Protein AF-A0A962HBP0-F1 (afdb_monomer)

Mean predicted aligned error: 12.92 Å

pLDDT: mean 79.35, std 19.18, range [37.0, 95.56]

Radius of gyration: 25.39 Å; Cα contacts (8 Å, |Δi|>4): 54; chains: 1; bounding box: 68×37×64 Å

Secondary structure (DSSP, 8-state):
-PPPPTTSHHHHHHHHHHHTHHHHTHHHH-TTS-SS-HHHHHHHHHHHHHTTT-TTTTSHHHHHHHHHHHHHHHHHHHTT--HHHHHHHHHHHGGGS-GGGGGGGSTTT-----HHHHHHHHTTS--S---TTSTTSSS--

Foldseek 3Di:
DDDDDCPDPVVVVVVVCVVCVCVLCVCVVPVVDDNDCVVVVVLCVVVVVCLVVDPQNPDPVSVVVVVVLSVQQVLLVVVVHDSVQLVVQCVVCVVVDDPVCVVCSRSVNDDRDPVVVVVCVVVVPDPDDDPPPPPPPPPDD

Structure (mmCIF, N/CA/C/O backbone):
data_AF-A0A962HBP0-F1
#
_entry.id   AF-A0A962HBP0-F1
#
loop_
_atom_site.group_PDB
_atom_site.id
_atom_site.type_symbol
_atom_site.label_atom_id
_atom_site.label_alt_id
_atom_site.label_comp_id
_atom_site.label_asym_id
_atom_site.label_entity_id
_atom_site.label_seq_id
_atom_site.pdbx_PDB_ins_code
_atom_site.Cartn_x
_atom_site.Cartn_y
_atom_site.Cartn_z
_atom_site.occupancy
_atom_site.B_iso_or_equiv
_atom_site.auth_seq_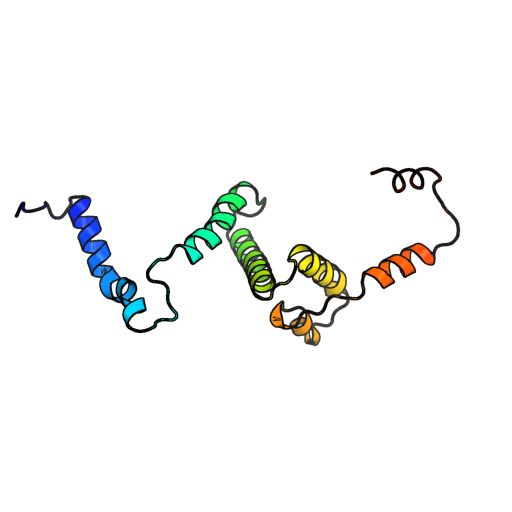id
_atom_site.auth_comp_id
_atom_site.auth_asym_id
_atom_site.auth_atom_id
_atom_site.pdbx_PDB_model_num
ATOM 1 N N . MET A 1 1 ? -24.143 -10.383 37.322 1.00 48.81 1 MET A N 1
ATOM 2 C CA . MET A 1 1 ? -23.519 -9.584 36.242 1.00 48.81 1 MET A CA 1
ATOM 3 C C . MET A 1 1 ? -23.491 -8.135 36.692 1.00 48.81 1 MET A C 1
ATOM 5 O O . MET A 1 1 ? -24.492 -7.681 37.225 1.00 48.81 1 MET A O 1
ATOM 9 N N . ARG A 1 2 ? -22.355 -7.442 36.574 1.00 65.06 2 ARG A N 1
ATOM 10 C CA . ARG A 1 2 ? -22.228 -6.037 36.991 1.00 65.06 2 ARG A CA 1
ATOM 11 C C . ARG A 1 2 ? -22.798 -5.156 35.878 1.00 65.06 2 ARG A C 1
ATOM 13 O O . ARG A 1 2 ? -22.345 -5.267 34.744 1.00 65.06 2 ARG A O 1
ATOM 20 N N . GLU A 1 3 ? -23.795 -4.338 36.188 1.00 77.62 3 GLU A N 1
ATOM 21 C CA . GLU A 1 3 ? -24.404 -3.414 35.229 1.00 77.62 3 GLU A CA 1
ATOM 22 C C . GLU A 1 3 ? -23.413 -2.277 34.932 1.00 77.62 3 GLU A C 1
ATOM 24 O O . GLU A 1 3 ? -22.882 -1.643 35.848 1.00 77.62 3 GLU A O 1
ATOM 29 N N . LEU A 1 4 ? -23.070 -2.083 33.656 1.00 76.62 4 LEU A N 1
ATOM 30 C CA . LEU A 1 4 ? -22.114 -1.060 33.236 1.00 76.62 4 LEU A CA 1
ATOM 31 C C . LEU A 1 4 ? -22.852 0.244 32.946 1.00 76.62 4 LEU A C 1
ATOM 33 O O . LEU A 1 4 ? -23.889 0.252 32.288 1.00 76.62 4 LEU A O 1
ATOM 37 N N . LEU A 1 5 ? -22.275 1.366 33.377 1.00 79.88 5 LEU A N 1
ATOM 38 C CA . LEU A 1 5 ? -22.785 2.680 33.000 1.00 79.88 5 LEU A CA 1
ATOM 39 C C . LEU A 1 5 ? -22.705 2.840 31.467 1.00 79.88 5 LEU A C 1
ATOM 41 O O . LEU A 1 5 ? -21.630 2.588 30.905 1.00 79.88 5 LEU A O 1
ATOM 45 N N . PRO A 1 6 ? -23.767 3.325 30.791 1.00 72.94 6 PRO A N 1
ATOM 46 C CA . PRO A 1 6 ? -23.823 3.426 29.326 1.00 72.94 6 PRO A CA 1
ATOM 47 C C . PRO A 1 6 ? -22.691 4.250 28.695 1.00 72.94 6 PRO A C 1
ATOM 49 O O . PRO A 1 6 ? -22.336 4.038 27.542 1.00 72.94 6 PRO A O 1
ATOM 52 N N . LYS A 1 7 ? -22.112 5.192 29.451 1.00 81.56 7 LYS A N 1
ATOM 53 C CA . LYS A 1 7 ? -21.006 6.062 29.014 1.00 81.56 7 LYS A CA 1
ATOM 54 C C . LYS A 1 7 ? -19.625 5.608 29.502 1.00 81.56 7 LYS A C 1
ATOM 56 O O . LYS A 1 7 ? -18.661 6.356 29.381 1.00 81.56 7 LYS A O 1
ATOM 61 N N . SER A 1 8 ? -19.513 4.422 30.099 1.00 91.94 8 SER A N 1
ATOM 62 C CA . SER A 1 8 ? -18.206 3.892 30.498 1.00 91.94 8 SER A CA 1
ATOM 63 C C . SER A 1 8 ? -17.362 3.528 29.263 1.00 91.94 8 SER A C 1
ATOM 65 O O . SER A 1 8 ? -17.926 3.087 28.257 1.00 91.94 8 SER A O 1
ATOM 67 N N . PRO A 1 9 ? -16.019 3.648 29.317 1.00 91.75 9 PRO A N 1
ATOM 68 C CA . PRO A 1 9 ? -15.141 3.230 28.218 1.00 91.75 9 PRO A CA 1
ATOM 69 C C . PRO A 1 9 ? -15.377 1.777 27.780 1.00 91.75 9 PRO A C 1
ATOM 71 O O . PRO A 1 9 ? -15.388 1.478 26.589 1.00 91.75 9 PRO A O 1
ATOM 74 N N . THR A 1 10 ? -15.644 0.884 28.738 1.00 91.38 10 THR A N 1
ATOM 75 C CA . THR A 1 10 ? -15.965 -0.525 28.479 1.00 91.38 10 THR A CA 1
ATOM 76 C C . THR A 1 10 ? -17.278 -0.686 27.714 1.00 91.38 10 THR A C 1
ATOM 78 O O . THR A 1 10 ? -17.318 -1.424 26.734 1.00 91.38 10 THR A O 1
ATOM 81 N N . ALA A 1 11 ? -18.341 0.024 28.115 1.00 90.62 11 ALA A N 1
ATOM 82 C CA . ALA A 1 11 ? -19.611 -0.002 27.390 1.00 90.62 11 ALA A CA 1
ATOM 83 C C . ALA A 1 11 ? -19.451 0.536 25.958 1.00 90.62 11 ALA A C 1
ATOM 85 O O . ALA A 1 11 ? -19.999 -0.041 25.021 1.00 90.62 11 ALA A O 1
ATOM 86 N N . GLY A 1 12 ? -18.637 1.582 25.775 1.00 91.62 12 GLY A N 1
ATOM 87 C CA . GLY A 1 12 ? -18.295 2.113 24.454 1.00 91.62 12 GLY A CA 1
ATOM 88 C C . GLY A 1 12 ? -17.564 1.100 23.566 1.00 91.62 12 GLY A C 1
ATOM 89 O O . GLY A 1 12 ? -17.933 0.926 22.407 1.00 91.62 12 GLY A O 1
ATOM 90 N N . ALA A 1 13 ? -16.573 0.386 24.108 1.00 91.75 13 ALA A N 1
ATOM 91 C CA . ALA A 1 13 ? -15.840 -0.646 23.374 1.00 91.75 13 ALA A CA 1
ATOM 92 C C . ALA A 1 13 ? -16.741 -1.820 22.951 1.00 91.75 13 ALA A C 1
ATOM 94 O O . ALA A 1 13 ? -16.647 -2.287 21.814 1.00 91.75 13 ALA A O 1
ATOM 95 N N . ILE A 1 14 ? -17.648 -2.257 23.835 1.00 92.12 14 ILE A N 1
ATOM 96 C CA . ILE A 1 14 ? -18.647 -3.296 23.536 1.00 92.12 14 ILE A CA 1
ATOM 97 C C . ILE A 1 14 ? -19.597 -2.819 22.432 1.00 92.12 14 ILE A C 1
ATOM 99 O O . ILE A 1 14 ? -19.816 -3.522 21.451 1.00 92.12 14 ILE A O 1
ATOM 103 N N . ALA A 1 15 ? -20.131 -1.601 22.542 1.00 92.06 15 ALA A N 1
ATOM 104 C CA . ALA A 1 15 ? -21.016 -1.049 21.519 1.00 92.06 15 ALA A CA 1
ATOM 105 C C . ALA A 1 15 ? -20.314 -0.932 20.152 1.00 92.06 15 ALA A C 1
ATOM 107 O O . ALA A 1 15 ? -20.908 -1.243 19.121 1.00 92.06 15 ALA A O 1
ATOM 108 N N . TYR A 1 16 ? -19.039 -0.530 20.137 1.00 92.00 16 TYR A N 1
ATOM 109 C CA . TYR A 1 16 ? -18.231 -0.446 18.920 1.00 92.00 16 TYR A CA 1
ATOM 110 C C . TYR A 1 16 ? -17.997 -1.815 18.262 1.00 92.00 16 TYR A C 1
ATOM 112 O O . TYR A 1 16 ? -18.149 -1.951 17.046 1.00 92.00 16 TYR A O 1
ATOM 120 N N . THR A 1 17 ? -17.668 -2.838 19.058 1.00 92.19 17 THR A N 1
ATOM 121 C CA . THR A 1 17 ? -17.498 -4.214 18.557 1.00 92.19 17 THR A CA 1
ATOM 122 C C . THR A 1 17 ? -18.805 -4.773 18.011 1.00 92.19 17 THR A C 1
ATOM 124 O O . THR A 1 17 ? -18.809 -5.299 16.903 1.00 92.19 17 THR A O 1
ATOM 127 N N . LEU A 1 18 ? -19.922 -4.586 18.721 1.00 94.06 18 LEU A N 1
ATOM 128 C CA . LEU A 1 18 ? -21.245 -5.014 18.254 1.00 94.06 18 LEU A CA 1
ATOM 129 C C . LEU A 1 18 ? -21.656 -4.318 16.951 1.00 94.06 18 LEU A C 1
ATOM 131 O O . LEU A 1 18 ? -22.185 -4.962 16.053 1.00 94.06 18 LEU A O 1
ATOM 135 N N . LYS A 1 19 ? -21.358 -3.021 16.802 1.00 95.56 19 LYS A N 1
ATOM 136 C CA . LYS A 1 19 ? -21.605 -2.288 15.551 1.00 95.56 19 LYS A CA 1
ATOM 137 C C . LYS A 1 19 ? -20.793 -2.838 14.370 1.00 95.56 19 LYS A C 1
ATOM 139 O O . LYS A 1 19 ? -21.207 -2.688 13.226 1.00 95.56 19 LYS A O 1
ATOM 144 N N . SER A 1 20 ? -19.645 -3.455 14.642 1.00 91.75 20 SER A N 1
ATOM 145 C CA . SER A 1 20 ? -18.713 -3.967 13.629 1.00 91.75 20 SER A CA 1
ATOM 146 C C . SER A 1 20 ? -18.802 -5.489 13.452 1.00 91.75 20 SER A C 1
ATOM 148 O O . SER A 1 20 ? -17.951 -6.078 12.787 1.00 91.75 20 SER A O 1
ATOM 150 N N . TRP A 1 21 ? -19.812 -6.134 14.047 1.00 94.25 21 TRP A N 1
ATOM 151 C CA . TRP A 1 21 ? -19.930 -7.591 14.140 1.00 94.25 21 TRP A CA 1
ATOM 152 C C . TRP A 1 21 ? -19.911 -8.296 12.779 1.00 94.25 21 TRP A C 1
ATOM 154 O O . TRP A 1 21 ? -19.211 -9.294 12.615 1.00 94.25 21 TRP A O 1
ATOM 164 N N . ASP A 1 22 ? -20.607 -7.743 11.784 1.00 92.81 22 ASP A N 1
ATOM 165 C CA . ASP A 1 22 ? -20.652 -8.309 10.429 1.00 92.81 22 ASP A CA 1
ATOM 166 C C . ASP A 1 22 ? -19.279 -8.276 9.742 1.00 92.81 22 ASP A C 1
ATOM 168 O O . ASP A 1 22 ? -18.898 -9.211 9.041 1.00 92.81 22 ASP A O 1
ATOM 172 N N . ALA A 1 23 ? -18.501 -7.210 9.961 1.00 89.62 23 ALA A N 1
ATOM 173 C CA . ALA A 1 23 ? -17.149 -7.101 9.420 1.00 89.62 23 ALA A CA 1
ATOM 174 C C . ALA A 1 23 ? -16.189 -8.074 10.121 1.00 89.62 23 ALA A C 1
ATOM 176 O O . ALA A 1 23 ? -15.401 -8.740 9.454 1.00 89.62 23 ALA A O 1
ATOM 177 N N . LEU A 1 24 ? -16.295 -8.197 11.450 1.00 90.31 24 LEU A N 1
ATOM 178 C CA . LEU A 1 24 ? -15.469 -9.104 12.253 1.00 90.31 24 LEU A CA 1
ATOM 179 C C . LEU A 1 24 ? -15.709 -10.581 11.922 1.00 90.31 24 LEU A C 1
ATOM 181 O O . LEU A 1 24 ? -14.787 -11.375 12.052 1.00 90.31 24 LEU A O 1
ATOM 185 N N . ASN A 1 25 ? -16.912 -10.953 11.479 1.00 93.50 25 ASN A N 1
ATOM 186 C CA . ASN A 1 25 ? -17.245 -12.335 11.126 1.00 93.50 25 ASN A CA 1
ATOM 187 C C . ASN A 1 25 ? -17.074 -12.665 9.641 1.00 93.50 25 ASN A C 1
ATOM 189 O O . 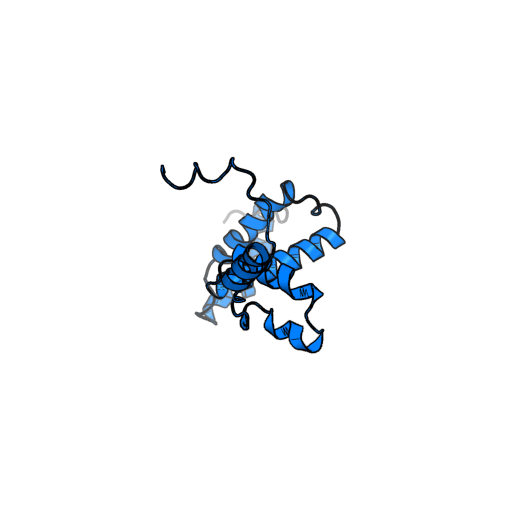ASN A 1 25 ? -17.226 -13.822 9.265 1.00 93.50 25 ASN A O 1
ATOM 193 N N . ARG A 1 26 ? -16.713 -11.698 8.790 1.00 92.62 26 ARG A N 1
ATOM 194 C CA . ARG A 1 26 ? -16.634 -11.906 7.335 1.00 92.62 26 ARG A CA 1
ATOM 195 C C . ARG A 1 26 ? -15.677 -13.032 6.919 1.00 92.62 26 ARG A C 1
ATOM 197 O O . ARG A 1 26 ? -15.892 -13.662 5.887 1.00 92.62 26 ARG A O 1
ATOM 204 N N . TYR A 1 27 ? -14.635 -13.294 7.707 1.00 92.12 27 TYR A N 1
ATOM 205 C CA . TYR A 1 27 ? -13.694 -14.389 7.449 1.00 92.12 27 TYR A CA 1
ATOM 206 C C . TYR A 1 27 ? -14.350 -15.780 7.539 1.00 92.12 27 TYR A C 1
ATOM 208 O O . TYR A 1 27 ? -13.853 -16.726 6.935 1.00 92.12 27 TYR A O 1
ATOM 216 N N . LEU A 1 28 ? -15.479 -15.911 8.251 1.00 94.69 28 LEU A N 1
ATOM 217 C CA . LEU A 1 28 ? -16.243 -17.159 8.330 1.00 94.69 28 LEU A CA 1
ATOM 218 C C . LEU A 1 28 ? -16.907 -17.509 6.992 1.00 94.69 28 LEU A C 1
ATOM 220 O O . LEU A 1 28 ? -17.057 -18.687 6.679 1.00 94.69 28 LEU A O 1
ATOM 224 N N . ASP A 1 29 ? -17.260 -16.498 6.193 1.00 95.50 29 ASP A N 1
ATOM 225 C CA . ASP A 1 29 ? -17.900 -16.680 4.886 1.00 95.50 29 ASP A CA 1
ATOM 226 C C . ASP A 1 29 ? -16.880 -16.885 3.754 1.00 95.50 29 ASP A C 1
ATOM 228 O O . ASP A 1 29 ? -17.212 -17.425 2.698 1.00 95.50 29 ASP A O 1
ATOM 232 N N . ASN A 1 30 ? -15.636 -16.428 3.939 1.00 92.44 30 ASN A N 1
ATOM 233 C CA . ASN A 1 30 ? -14.590 -16.481 2.921 1.00 92.44 30 ASN A CA 1
ATOM 234 C C . ASN A 1 30 ? -13.221 -16.816 3.531 1.00 92.44 30 ASN A C 1
ATOM 236 O O . ASN A 1 30 ? -12.545 -15.945 4.078 1.00 92.44 30 ASN A O 1
ATOM 240 N N . GLY A 1 31 ? -12.770 -18.056 3.322 1.00 91.12 31 GLY A N 1
ATOM 241 C CA . GLY A 1 31 ? -11.480 -18.550 3.816 1.00 91.12 31 GLY A CA 1
ATOM 242 C C . GLY A 1 31 ? -10.235 -17.893 3.202 1.00 91.12 31 GLY A C 1
ATOM 243 O O . GLY A 1 31 ? -9.133 -18.148 3.677 1.00 91.12 31 GLY A O 1
ATOM 244 N N . ALA A 1 32 ? -10.377 -17.048 2.174 1.00 91.00 32 ALA A N 1
ATOM 245 C CA . ALA A 1 32 ? -9.275 -16.225 1.670 1.00 91.00 32 ALA A CA 1
ATOM 246 C C . ALA A 1 32 ? -8.981 -15.003 2.565 1.00 91.00 32 ALA A C 1
ATOM 248 O O . ALA A 1 32 ? -7.939 -14.368 2.413 1.00 91.00 32 ALA A O 1
ATOM 249 N N . ILE A 1 33 ? -9.895 -14.650 3.476 1.00 90.00 33 ILE A N 1
ATOM 250 C CA . ILE A 1 33 ? -9.750 -13.519 4.395 1.00 90.00 33 ILE A CA 1
ATOM 251 C C . ILE A 1 33 ? -9.159 -14.030 5.711 1.00 90.00 33 ILE A C 1
ATOM 253 O O . ILE A 1 33 ? -9.665 -14.980 6.305 1.00 90.00 33 ILE A O 1
ATOM 257 N N . ALA A 1 34 ? -8.091 -13.389 6.184 1.00 89.44 34 ALA A N 1
ATOM 258 C CA . ALA A 1 34 ? -7.509 -13.704 7.483 1.00 89.44 34 ALA A CA 1
ATOM 259 C C . ALA A 1 34 ? -8.450 -13.291 8.631 1.00 89.44 34 ALA A C 1
ATOM 261 O O . ALA A 1 34 ? -9.156 -12.288 8.542 1.00 89.44 34 ALA A O 1
ATOM 262 N N . ILE A 1 35 ? -8.424 -14.045 9.735 1.00 92.00 35 ILE A N 1
ATOM 263 C CA . ILE A 1 35 ? -9.189 -13.733 10.958 1.00 92.00 35 ILE A CA 1
ATOM 264 C C . ILE A 1 35 ? -8.738 -12.424 11.623 1.00 92.00 35 ILE A C 1
ATOM 266 O O . ILE A 1 35 ? -9.492 -11.794 12.362 1.00 92.00 35 ILE A O 1
ATOM 270 N N . ASP A 1 36 ? -7.496 -12.019 11.369 1.00 89.12 36 ASP A N 1
ATOM 271 C CA . ASP A 1 36 ? -6.885 -10.823 11.923 1.00 89.12 36 ASP A CA 1
ATOM 272 C C . ASP A 1 36 ? -6.449 -9.850 10.822 1.00 89.12 36 ASP A C 1
ATOM 274 O O . ASP A 1 36 ? -6.316 -10.198 9.649 1.00 89.12 36 ASP A O 1
ATOM 278 N N . ASN A 1 37 ? -6.216 -8.601 11.223 1.00 88.06 37 ASN A N 1
ATOM 279 C CA . ASN A 1 37 ? -5.798 -7.528 10.327 1.00 88.06 37 ASN A CA 1
ATOM 280 C C . ASN A 1 37 ? -4.272 -7.313 10.317 1.00 88.06 37 ASN A C 1
ATOM 282 O O . ASN A 1 37 ? -3.789 -6.279 9.851 1.00 88.06 37 ASN A O 1
ATOM 286 N N . ASN A 1 38 ? -3.480 -8.261 10.836 1.00 90.50 38 ASN A N 1
ATOM 287 C CA . ASN A 1 38 ? -2.049 -8.044 11.063 1.00 90.50 38 ASN A CA 1
ATOM 288 C C . ASN A 1 38 ? -1.299 -7.739 9.763 1.00 90.50 38 ASN A C 1
ATOM 290 O O . ASN A 1 38 ? -0.354 -6.951 9.767 1.00 90.50 38 ASN A O 1
ATOM 294 N N . ALA A 1 39 ? -1.706 -8.355 8.650 1.00 87.44 39 ALA A N 1
ATOM 295 C CA . ALA A 1 39 ? -1.101 -8.111 7.345 1.00 87.44 39 ALA A CA 1
ATOM 296 C C . ALA A 1 39 ? -1.274 -6.647 6.903 1.00 87.44 39 ALA A C 1
ATOM 298 O O . ALA A 1 39 ? -0.289 -5.991 6.559 1.00 87.44 39 ALA A O 1
ATOM 299 N N . ALA A 1 40 ? -2.494 -6.106 6.982 1.00 86.94 40 ALA A N 1
ATOM 300 C CA . ALA A 1 40 ? -2.748 -4.720 6.595 1.00 86.94 40 ALA A CA 1
ATOM 301 C C . ALA A 1 40 ? -2.099 -3.727 7.572 1.00 86.94 40 ALA A C 1
ATOM 303 O O . ALA A 1 40 ? -1.529 -2.724 7.148 1.00 86.94 40 ALA A O 1
ATOM 304 N N . GLU A 1 41 ? -2.119 -4.012 8.878 1.00 89.38 41 GLU A N 1
ATOM 305 C CA . GLU A 1 41 ? -1.448 -3.173 9.877 1.00 89.38 41 GLU A CA 1
ATOM 306 C C . GLU A 1 41 ? 0.065 -3.111 9.660 1.00 89.38 41 GLU A C 1
ATOM 308 O O . GLU A 1 41 ? 0.664 -2.038 9.768 1.00 89.38 41 GLU A O 1
ATOM 313 N N . ARG A 1 42 ? 0.694 -4.245 9.320 1.00 89.19 42 ARG A N 1
ATOM 314 C CA . ARG A 1 42 ? 2.120 -4.297 8.970 1.00 89.19 42 ARG A CA 1
ATOM 315 C C . ARG A 1 42 ? 2.418 -3.459 7.730 1.00 89.19 42 ARG A C 1
ATOM 317 O O . ARG A 1 42 ? 3.365 -2.680 7.778 1.00 89.19 42 ARG A O 1
ATOM 324 N N . ALA A 1 43 ? 1.592 -3.551 6.687 1.00 85.81 43 ALA A N 1
ATOM 325 C CA . ALA A 1 43 ? 1.743 -2.734 5.481 1.00 85.81 43 ALA A CA 1
ATOM 326 C C . ALA A 1 43 ? 1.636 -1.226 5.791 1.00 85.81 43 ALA A C 1
ATOM 328 O O . ALA A 1 43 ? 2.479 -0.428 5.385 1.00 85.81 43 ALA A O 1
ATOM 329 N N . LEU A 1 44 ? 0.654 -0.823 6.605 1.00 86.31 44 LEU A N 1
ATOM 330 C CA . LEU A 1 44 ? 0.478 0.578 7.005 1.00 86.31 44 LEU A CA 1
ATOM 331 C C . LEU A 1 44 ? 1.572 1.083 7.957 1.00 86.31 44 LEU A C 1
ATOM 333 O O . LEU A 1 44 ? 1.793 2.294 8.059 1.00 86.31 44 LEU A O 1
ATOM 337 N N . ARG A 1 45 ? 2.279 0.186 8.655 1.00 87.44 45 ARG A N 1
ATOM 338 C CA . ARG A 1 45 ? 3.352 0.559 9.584 1.00 87.44 45 ARG A CA 1
ATOM 339 C C . ARG A 1 45 ? 4.496 1.272 8.871 1.00 87.44 45 ARG A C 1
ATOM 341 O O . ARG A 1 45 ? 5.009 2.250 9.412 1.00 87.44 45 ARG A O 1
ATOM 348 N N . GLU A 1 46 ? 4.869 0.827 7.673 1.00 82.25 46 GLU A N 1
ATOM 349 C CA . GLU A 1 46 ? 5.920 1.472 6.875 1.00 82.25 46 GLU A CA 1
ATOM 350 C C . GLU A 1 46 ? 5.542 2.919 6.536 1.00 82.25 46 GLU A C 1
ATOM 352 O O . GLU A 1 46 ? 6.341 3.835 6.731 1.00 82.25 46 GLU A O 1
ATOM 357 N N . ILE A 1 47 ? 4.282 3.150 6.158 1.00 83.75 47 ILE A N 1
ATOM 358 C CA . ILE A 1 47 ? 3.733 4.482 5.872 1.00 83.75 47 ILE A CA 1
ATOM 359 C C . ILE A 1 47 ? 3.719 5.351 7.137 1.00 83.75 47 ILE A C 1
ATOM 361 O O . ILE A 1 47 ? 4.148 6.508 7.123 1.00 83.75 47 ILE A O 1
ATOM 365 N N . ALA A 1 48 ? 3.274 4.793 8.266 1.00 86.19 48 ALA A N 1
ATOM 366 C CA . ALA A 1 48 ? 3.236 5.500 9.544 1.00 86.19 48 ALA A CA 1
ATOM 367 C C . ALA A 1 48 ? 4.635 5.908 10.038 1.00 86.19 48 ALA A C 1
ATOM 369 O O . ALA A 1 48 ? 4.785 6.965 10.657 1.00 86.19 48 ALA A O 1
ATOM 370 N N . VAL A 1 49 ? 5.658 5.094 9.761 1.00 85.75 49 VAL A N 1
ATOM 371 C CA . VAL A 1 49 ? 7.063 5.410 10.056 1.00 85.75 49 VAL A CA 1
ATOM 372 C C . VAL A 1 49 ? 7.635 6.404 9.042 1.00 85.75 49 VAL A C 1
ATOM 374 O O . VAL A 1 49 ? 8.393 7.289 9.437 1.00 85.75 49 VAL A O 1
ATOM 377 N N . GLY A 1 50 ? 7.266 6.292 7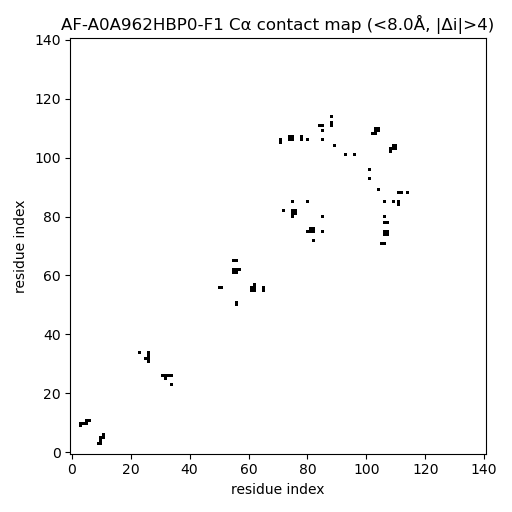.765 1.00 80.62 50 GLY A N 1
ATOM 378 C CA . GLY A 1 50 ? 7.760 7.129 6.671 1.00 80.62 50 GLY A CA 1
ATOM 379 C C . GLY A 1 50 ? 7.242 8.565 6.699 1.00 80.62 50 GLY A C 1
ATOM 380 O O . GLY A 1 50 ? 8.004 9.489 6.427 1.00 80.62 50 GLY A O 1
ATOM 381 N N . ARG A 1 51 ? 5.992 8.794 7.126 1.00 78.94 51 ARG A N 1
ATOM 382 C CA . ARG A 1 51 ? 5.347 10.124 7.088 1.00 78.94 51 ARG A CA 1
ATOM 383 C C . ARG A 1 51 ? 6.097 11.240 7.825 1.00 78.94 51 ARG A C 1
ATOM 385 O O . ARG A 1 51 ? 5.955 12.397 7.462 1.00 78.94 51 ARG A O 1
ATOM 392 N N . LYS A 1 52 ? 6.894 10.918 8.852 1.00 77.81 52 LYS A N 1
ATOM 393 C CA . LYS A 1 52 ? 7.732 11.904 9.572 1.00 77.81 52 LYS A CA 1
ATOM 394 C C . LYS A 1 52 ? 9.017 12.279 8.818 1.00 77.81 52 LYS A C 1
ATOM 396 O O . LYS A 1 52 ? 9.643 13.273 9.158 1.00 77.81 52 LYS A O 1
ATOM 401 N N . ASN A 1 53 ? 9.401 11.480 7.823 1.00 76.62 53 ASN A N 1
ATOM 402 C CA . ASN A 1 53 ? 10.620 11.627 7.027 1.00 76.62 53 ASN A CA 1
ATOM 403 C C . ASN A 1 53 ? 10.333 12.068 5.580 1.00 76.62 53 ASN A C 1
ATOM 405 O O . ASN A 1 53 ? 11.257 12.406 4.844 1.00 76.62 53 ASN A O 1
ATOM 409 N N . TRP A 1 54 ? 9.073 12.044 5.143 1.00 82.69 54 TRP A N 1
ATOM 410 C CA . TRP A 1 54 ? 8.682 12.463 3.801 1.00 82.69 54 TRP A CA 1
ATOM 411 C C . TRP A 1 54 ? 8.415 13.966 3.763 1.00 82.69 54 TRP A C 1
ATOM 413 O O . TRP A 1 54 ? 7.461 14.455 4.364 1.00 82.69 54 TRP A O 1
ATOM 423 N N . LEU A 1 55 ? 9.238 14.689 2.998 1.00 71.38 55 LEU A N 1
ATOM 424 C CA . LEU A 1 55 ? 9.206 16.153 2.862 1.00 71.38 55 LEU A CA 1
ATOM 425 C C . LEU A 1 55 ? 7.843 16.722 2.423 1.00 71.38 55 LEU A C 1
ATOM 427 O O . LEU A 1 55 ? 7.578 17.900 2.639 1.00 71.38 55 LEU A O 1
ATOM 431 N N . PHE A 1 56 ? 6.968 15.899 1.836 1.00 64.56 56 PHE A N 1
ATOM 432 C CA . PHE A 1 56 ? 5.680 16.322 1.277 1.00 64.56 56 PHE A CA 1
ATOM 433 C C . PHE A 1 56 ? 4.457 15.856 2.083 1.00 64.56 56 PHE A C 1
ATOM 435 O O . PHE A 1 56 ? 3.336 16.239 1.759 1.00 64.56 56 PHE A O 1
ATOM 442 N N . ALA A 1 57 ? 4.635 15.097 3.170 1.00 63.56 57 ALA A N 1
ATOM 443 C CA . ALA A 1 57 ? 3.540 14.480 3.933 1.00 63.56 57 ALA A CA 1
ATOM 444 C C . ALA A 1 57 ? 2.700 15.454 4.801 1.00 63.56 57 ALA A C 1
ATOM 446 O O . ALA A 1 57 ? 1.968 15.017 5.686 1.00 63.56 57 ALA A O 1
ATOM 447 N N . GLY A 1 58 ? 2.803 16.769 4.568 1.00 73.62 58 GLY A N 1
ATOM 448 C CA . GLY A 1 58 ? 2.083 17.821 5.301 1.00 73.62 58 GLY A CA 1
ATOM 449 C C . GLY A 1 58 ? 0.970 18.523 4.514 1.00 73.62 58 GLY A C 1
ATOM 450 O O . GLY A 1 58 ? 0.365 19.458 5.029 1.00 73.62 58 GLY A O 1
ATOM 451 N N . SER A 1 59 ? 0.704 18.112 3.271 1.00 85.62 59 SER A N 1
ATOM 452 C CA . SER A 1 59 ? -0.353 18.686 2.425 1.00 85.62 59 SER A CA 1
ATOM 453 C C . SER A 1 59 ? -1.216 17.590 1.806 1.00 85.62 59 SER A C 1
ATOM 455 O O . SER A 1 59 ? -0.740 16.473 1.615 1.00 85.62 59 SER A O 1
ATOM 457 N N . GLU A 1 60 ? -2.459 17.913 1.447 1.00 87.75 60 GLU A N 1
ATOM 458 C CA . GLU A 1 60 ? -3.375 16.983 0.767 1.00 87.75 60 GLU A CA 1
ATOM 459 C C . GLU A 1 60 ? -2.760 16.425 -0.525 1.00 87.75 60 GLU A C 1
ATOM 461 O O . GLU A 1 60 ? -2.654 15.211 -0.685 1.00 87.75 60 GLU A O 1
ATOM 466 N N . LYS A 1 61 ? -2.224 17.307 -1.380 1.00 87.62 61 LYS A N 1
ATOM 467 C CA . LYS A 1 61 ? -1.525 16.919 -2.617 1.00 87.62 61 LYS A CA 1
ATOM 468 C C . LYS A 1 61 ? -0.324 16.009 -2.362 1.00 87.62 61 LYS A C 1
ATOM 470 O O . LYS A 1 61 ? -0.059 15.093 -3.132 1.00 87.62 61 LYS A O 1
ATOM 475 N N . GLY A 1 62 ? 0.423 16.261 -1.290 1.0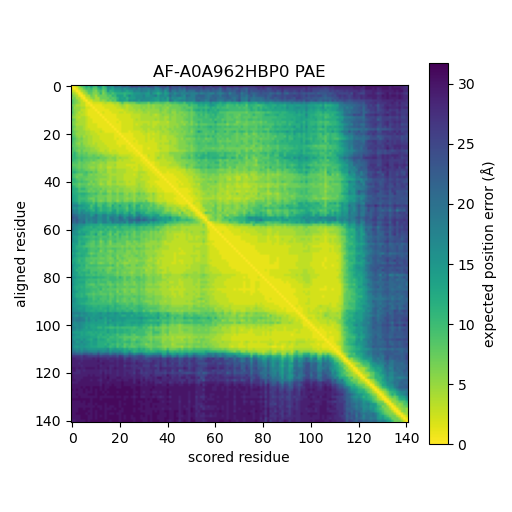0 86.38 62 GLY A N 1
ATOM 476 C CA . GLY A 1 62 ? 1.553 15.416 -0.919 1.00 86.38 62 GLY A CA 1
ATOM 477 C C . GLY A 1 62 ? 1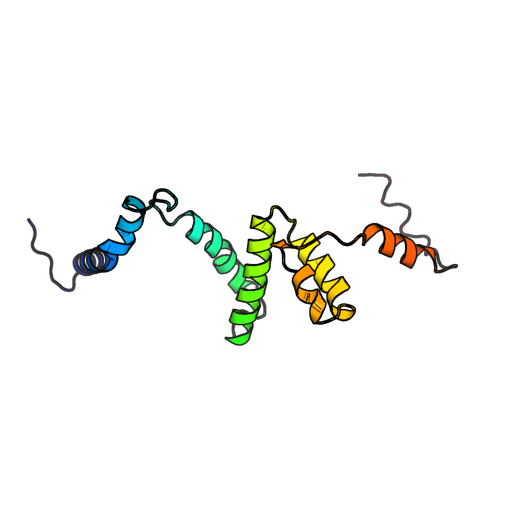.122 14.054 -0.373 1.00 86.38 62 GLY A C 1
ATOM 478 O O . GLY A 1 62 ? 1.794 13.059 -0.634 1.00 86.38 62 GLY A O 1
ATOM 479 N N . GLY A 1 63 ? -0.016 13.989 0.323 1.00 86.12 63 GLY A N 1
ATOM 480 C CA . GLY A 1 63 ? -0.653 12.735 0.723 1.00 86.12 63 GLY A CA 1
ATOM 481 C C . GLY A 1 63 ? -1.108 11.909 -0.480 1.00 86.12 63 GLY A C 1
ATOM 482 O O . GLY A 1 63 ? -0.824 10.716 -0.535 1.00 86.12 63 GLY A O 1
ATOM 483 N N . GLU A 1 64 ? -1.730 12.548 -1.472 1.00 88.81 64 GLU A N 1
ATOM 484 C CA . GLU A 1 64 ? -2.142 11.906 -2.725 1.00 88.81 64 GLU A CA 1
ATOM 485 C C . GLU A 1 64 ? -0.936 11.366 -3.507 1.00 88.81 64 GLU A C 1
ATOM 487 O O . GLU A 1 64 ? -0.889 10.182 -3.838 1.00 88.81 64 GLU A O 1
ATOM 492 N N . ALA A 1 65 ? 0.092 12.193 -3.720 1.00 87.81 65 ALA A N 1
ATOM 493 C CA . ALA A 1 65 ? 1.320 11.766 -4.390 1.00 87.81 65 ALA A CA 1
ATOM 494 C C . ALA A 1 65 ? 2.004 10.605 -3.650 1.00 87.81 65 ALA A C 1
ATOM 496 O O . ALA A 1 65 ? 2.473 9.648 -4.268 1.00 87.81 65 ALA A O 1
ATOM 497 N N . CYS A 1 66 ? 2.027 10.663 -2.318 1.00 87.31 66 CYS A N 1
ATOM 498 C CA . CYS A 1 66 ? 2.546 9.579 -1.506 1.00 87.31 66 CYS A CA 1
ATOM 499 C C . CYS A 1 66 ? 1.745 8.288 -1.700 1.00 87.31 66 CYS A C 1
ATOM 501 O O . CYS A 1 66 ? 2.351 7.236 -1.879 1.00 87.31 66 CYS A O 1
ATOM 503 N N . ALA A 1 67 ? 0.412 8.363 -1.687 1.00 88.62 67 ALA A N 1
ATOM 504 C CA . ALA A 1 67 ? -0.452 7.206 -1.881 1.00 88.62 67 ALA A CA 1
ATOM 505 C C . ALA A 1 67 ? -0.227 6.555 -3.253 1.00 88.62 67 ALA A C 1
ATOM 507 O O . ALA A 1 67 ? -0.165 5.328 -3.341 1.00 88.62 67 ALA A O 1
ATOM 508 N N . VAL A 1 68 ? -0.035 7.356 -4.307 1.00 90.88 68 VAL A N 1
ATOM 509 C CA . VAL A 1 68 ? 0.298 6.861 -5.651 1.00 90.88 68 VAL A CA 1
ATOM 510 C C . VAL A 1 68 ? 1.630 6.108 -5.638 1.00 90.88 68 VAL A C 1
ATOM 512 O O . VAL A 1 68 ? 1.690 4.955 -6.066 1.00 90.88 68 VAL A O 1
ATOM 515 N N . ILE A 1 69 ? 2.692 6.718 -5.100 1.00 90.19 69 ILE A N 1
ATOM 516 C CA . ILE A 1 69 ? 4.030 6.108 -5.074 1.00 90.19 69 ILE A CA 1
ATOM 517 C C . ILE A 1 69 ? 4.040 4.832 -4.226 1.00 90.19 69 ILE A C 1
ATOM 519 O O . ILE A 1 69 ? 4.567 3.813 -4.670 1.00 90.19 69 ILE A O 1
ATOM 523 N N . THR A 1 70 ? 3.443 4.845 -3.030 1.00 89.19 70 THR A N 1
ATOM 524 C CA . THR A 1 70 ? 3.402 3.648 -2.178 1.00 89.19 70 THR A CA 1
ATOM 525 C C . THR A 1 70 ? 2.575 2.544 -2.819 1.00 89.19 70 THR A C 1
ATOM 527 O O . THR A 1 70 ? 2.985 1.393 -2.766 1.00 89.19 70 THR A O 1
ATOM 530 N N . SER A 1 71 ? 1.469 2.871 -3.495 1.00 91.69 71 SER A N 1
ATOM 531 C CA . SER A 1 71 ? 0.681 1.871 -4.229 1.00 91.69 71 SER A CA 1
ATOM 532 C C . SER A 1 71 ? 1.499 1.202 -5.336 1.00 91.69 71 SER A C 1
ATOM 534 O O . SER A 1 71 ? 1.459 -0.020 -5.467 1.00 91.69 71 SER A O 1
ATOM 536 N N . LEU A 1 72 ? 2.293 1.967 -6.095 1.00 93.81 72 LEU A N 1
ATOM 537 C CA . LEU A 1 72 ? 3.186 1.414 -7.120 1.00 93.81 72 LEU A CA 1
ATOM 538 C C . LEU A 1 72 ? 4.279 0.524 -6.516 1.00 93.81 72 LEU A C 1
ATOM 540 O O . LEU A 1 72 ? 4.523 -0.568 -7.024 1.00 93.81 72 LEU A O 1
ATOM 544 N N . ILE A 1 73 ? 4.904 0.962 -5.419 1.00 92.06 73 ILE A N 1
ATOM 545 C CA . ILE A 1 73 ? 5.931 0.190 -4.705 1.00 92.06 73 ILE A CA 1
ATOM 546 C C . ILE A 1 73 ? 5.359 -1.128 -4.182 1.00 92.06 73 ILE A C 1
ATOM 548 O O . ILE A 1 73 ? 5.950 -2.177 -4.425 1.00 92.06 73 ILE A O 1
ATOM 552 N N . GLU A 1 74 ? 4.218 -1.094 -3.493 1.00 91.56 74 GLU A N 1
ATOM 553 C CA . GLU A 1 74 ? 3.591 -2.299 -2.940 1.00 91.56 74 GLU A CA 1
ATOM 554 C C . GLU A 1 74 ? 3.121 -3.247 -4.044 1.00 91.56 74 GLU A C 1
ATOM 556 O O . GLU A 1 74 ? 3.304 -4.457 -3.938 1.00 91.56 74 GLU A O 1
ATOM 561 N N . THR A 1 75 ? 2.604 -2.714 -5.154 1.00 94.00 75 THR A N 1
ATOM 562 C CA . THR A 1 75 ? 2.227 -3.541 -6.307 1.00 94.00 75 THR A CA 1
ATOM 563 C C . THR A 1 75 ? 3.456 -4.180 -6.959 1.00 94.00 75 THR A C 1
ATOM 565 O O . THR A 1 75 ? 3.398 -5.347 -7.334 1.00 94.00 75 THR A O 1
ATOM 568 N N . ALA A 1 76 ? 4.583 -3.467 -7.058 1.00 94.38 76 ALA A N 1
ATOM 569 C CA . ALA A 1 76 ? 5.840 -4.030 -7.551 1.00 94.38 76 ALA A CA 1
ATOM 570 C C . ALA A 1 76 ? 6.372 -5.134 -6.623 1.00 94.38 76 ALA A C 1
ATOM 572 O O . ALA A 1 76 ? 6.718 -6.211 -7.104 1.00 94.38 76 ALA A O 1
ATOM 573 N N . LYS A 1 77 ? 6.360 -4.915 -5.300 1.00 92.25 77 LYS A N 1
ATOM 574 C CA . LYS A 1 77 ? 6.711 -5.949 -4.309 1.00 92.25 77 LYS A CA 1
ATOM 575 C C . LYS A 1 77 ? 5.816 -7.187 -4.450 1.00 92.25 77 LYS A C 1
ATOM 577 O O . LYS A 1 77 ? 6.323 -8.299 -4.412 1.00 92.25 77 LYS A O 1
ATOM 582 N N . ALA A 1 78 ? 4.509 -6.998 -4.650 1.00 92.38 78 ALA A N 1
ATOM 583 C CA . ALA A 1 78 ? 3.546 -8.089 -4.825 1.00 92.38 78 ALA A CA 1
ATOM 584 C C . ALA A 1 78 ? 3.760 -8.915 -6.110 1.00 92.38 78 ALA A C 1
ATOM 586 O O . ALA A 1 78 ? 3.275 -10.039 -6.183 1.00 92.38 78 ALA A O 1
ATOM 587 N N . HIS A 1 79 ? 4.481 -8.374 -7.098 1.00 93.81 79 HIS A N 1
ATOM 588 C CA . HIS A 1 79 ? 4.899 -9.074 -8.321 1.00 93.81 79 HIS A CA 1
ATOM 589 C C . HIS A 1 79 ? 6.369 -9.535 -8.265 1.00 93.81 79 HIS A C 1
ATOM 591 O O . HIS A 1 79 ? 6.983 -9.784 -9.302 1.00 93.81 79 HIS A O 1
ATOM 597 N N . ASP A 1 80 ? 6.958 -9.610 -7.067 1.00 94.12 80 ASP A N 1
ATOM 598 C CA . ASP A 1 80 ? 8.353 -10.008 -6.838 1.00 94.12 80 ASP A CA 1
ATOM 599 C C . ASP A 1 80 ? 9.384 -9.126 -7.571 1.00 94.12 80 ASP A C 1
ATOM 601 O O . ASP A 1 80 ? 10.499 -9.543 -7.896 1.00 94.12 80 ASP A O 1
ATOM 605 N N . HIS A 1 81 ? 9.035 -7.869 -7.844 1.00 93.62 81 HIS A N 1
ATOM 606 C CA . HIS A 1 81 ? 9.937 -6.903 -8.457 1.00 93.62 81 HIS A CA 1
ATOM 607 C C . HIS A 1 81 ? 10.725 -6.136 -7.398 1.00 93.62 81 HIS A C 1
ATOM 609 O O . HIS A 1 81 ? 10.196 -5.754 -6.355 1.00 93.62 81 HIS A O 1
ATOM 615 N N . ASN A 1 82 ? 11.996 -5.836 -7.689 1.00 93.88 82 ASN A N 1
ATOM 616 C CA . ASN A 1 82 ? 12.772 -4.903 -6.877 1.00 93.88 82 ASN A CA 1
ATOM 617 C C . ASN A 1 82 ? 12.217 -3.477 -7.084 1.00 93.88 82 ASN A C 1
ATOM 619 O O . ASN A 1 82 ? 12.357 -2.944 -8.191 1.00 93.88 82 ASN A O 1
ATOM 623 N N . PRO A 1 83 ? 11.638 -2.824 -6.055 1.00 93.50 83 PRO A N 1
ATOM 624 C CA . PRO A 1 83 ? 10.960 -1.542 -6.243 1.00 93.50 83 PRO A CA 1
ATOM 625 C C . PRO A 1 83 ? 11.891 -0.417 -6.696 1.00 93.50 83 PRO A C 1
ATOM 627 O O . PRO A 1 83 ? 11.481 0.444 -7.468 1.00 93.50 83 PRO A O 1
ATOM 630 N N . LEU A 1 84 ? 13.153 -0.429 -6.253 1.00 93.25 84 LEU A N 1
ATOM 631 C CA . LEU A 1 84 ? 14.136 0.572 -6.662 1.00 93.25 84 LEU A CA 1
ATOM 632 C C . LEU A 1 84 ? 14.497 0.411 -8.141 1.00 93.25 84 LEU A C 1
ATOM 634 O O . LEU A 1 84 ? 14.543 1.401 -8.867 1.00 93.25 84 LEU A O 1
ATOM 638 N N . ALA A 1 85 ? 14.726 -0.825 -8.593 1.00 93.50 85 ALA A N 1
ATOM 639 C CA . ALA A 1 85 ? 15.017 -1.109 -9.997 1.00 93.50 85 ALA A CA 1
ATOM 640 C C . ALA A 1 85 ? 13.835 -0.720 -10.898 1.00 93.50 85 ALA A C 1
ATOM 642 O O . ALA A 1 85 ? 14.039 -0.067 -11.919 1.00 93.50 85 ALA A O 1
ATOM 643 N N . TYR A 1 86 ? 12.614 -1.056 -10.475 1.00 95.12 86 TYR A N 1
ATOM 644 C CA . TYR A 1 86 ? 11.377 -0.682 -11.157 1.00 95.12 86 TYR A CA 1
ATOM 645 C C . TYR A 1 86 ? 11.233 0.837 -11.294 1.00 95.12 86 TYR A C 1
ATOM 647 O O . TYR A 1 86 ? 11.149 1.347 -12.409 1.00 95.12 86 TYR A O 1
ATOM 655 N N . LEU A 1 87 ? 11.272 1.572 -10.177 1.00 94.56 87 LEU A N 1
ATOM 656 C CA . LEU A 1 87 ? 11.109 3.027 -10.192 1.00 94.56 87 LEU A CA 1
ATOM 657 C C . LEU A 1 87 ? 12.214 3.723 -10.992 1.00 94.56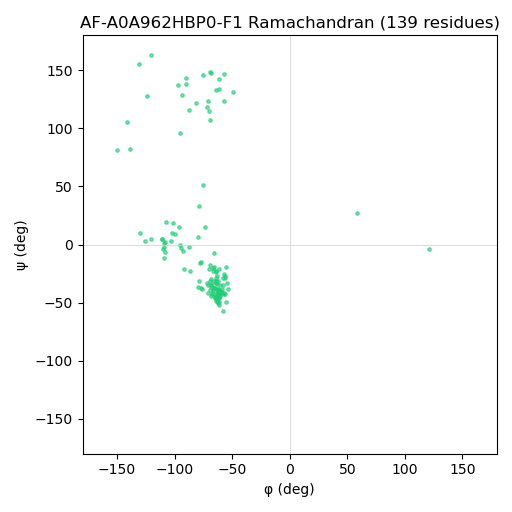 87 LEU A C 1
ATOM 659 O O . LEU A 1 87 ? 11.937 4.681 -11.705 1.00 94.56 87 LEU A O 1
ATOM 663 N N . THR A 1 88 ? 13.453 3.234 -10.907 1.00 93.69 88 THR A N 1
ATOM 664 C CA . THR A 1 88 ? 14.571 3.791 -11.680 1.00 93.69 88 THR A CA 1
ATOM 665 C C . THR A 1 88 ? 14.343 3.606 -13.178 1.00 93.69 88 THR A C 1
ATOM 667 O O . THR A 1 88 ? 14.443 4.572 -13.926 1.00 93.69 88 THR A O 1
ATOM 670 N N . ASP A 1 89 ? 13.988 2.394 -13.617 1.00 92.38 89 ASP A N 1
ATOM 671 C CA . ASP A 1 89 ? 13.774 2.092 -15.036 1.00 92.38 89 ASP A CA 1
ATOM 672 C C . ASP A 1 89 ? 12.611 2.896 -15.624 1.00 92.38 89 ASP A C 1
ATOM 674 O O . ASP A 1 89 ? 12.755 3.508 -16.683 1.00 92.38 89 ASP A O 1
ATOM 678 N N . ILE A 1 90 ? 11.468 2.944 -14.931 1.00 93.06 90 ILE A N 1
ATOM 679 C CA . ILE A 1 90 ? 10.315 3.684 -15.447 1.00 93.06 90 ILE A CA 1
ATOM 680 C C . ILE A 1 90 ? 10.595 5.186 -15.470 1.00 93.06 90 ILE A C 1
ATOM 682 O O . ILE A 1 90 ? 10.286 5.815 -16.469 1.00 93.06 90 ILE A O 1
ATOM 686 N N . LEU A 1 91 ? 11.212 5.770 -14.432 1.00 92.62 91 LEU A N 1
ATOM 687 C CA . LEU A 1 91 ? 11.474 7.213 -14.388 1.00 92.62 91 LEU A CA 1
ATOM 688 C C . LEU A 1 91 ? 12.533 7.637 -15.412 1.00 92.62 91 LEU A C 1
ATOM 690 O O . LEU A 1 91 ? 12.436 8.738 -15.947 1.00 92.62 91 LEU A O 1
ATOM 694 N N . GLU A 1 92 ? 13.506 6.771 -15.720 1.00 92.19 92 GLU A N 1
ATOM 695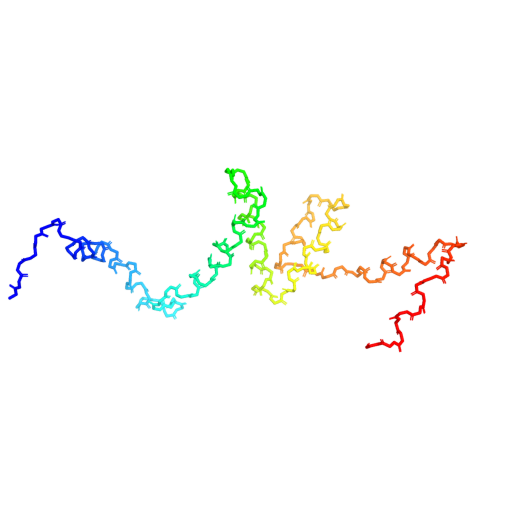 C CA . GLU A 1 92 ? 14.470 7.002 -16.803 1.00 92.19 92 GLU A CA 1
ATOM 696 C C . GLU A 1 92 ? 13.798 6.941 -18.191 1.00 92.19 92 GLU A C 1
ATOM 698 O O . GLU A 1 92 ? 14.157 7.719 -19.069 1.00 92.19 92 GLU A O 1
ATOM 703 N N . ARG A 1 93 ? 12.811 6.055 -18.403 1.00 90.38 93 ARG A N 1
ATOM 704 C CA . ARG A 1 93 ? 12.159 5.836 -19.714 1.00 90.38 93 ARG A CA 1
ATOM 705 C C . ARG A 1 93 ? 10.908 6.687 -19.952 1.00 90.38 93 ARG A C 1
ATOM 707 O O . ARG A 1 93 ? 10.507 6.870 -21.102 1.00 90.38 93 ARG A O 1
ATOM 714 N N . LEU A 1 94 ? 10.273 7.186 -18.892 1.00 91.38 94 LEU A N 1
ATOM 715 C CA . LEU A 1 94 ? 9.003 7.915 -18.955 1.00 91.38 94 LEU A CA 1
ATOM 716 C C . LEU A 1 94 ? 9.040 9.140 -19.887 1.00 91.38 94 LEU A C 1
ATOM 718 O O . LEU A 1 94 ? 8.085 9.293 -20.645 1.00 91.38 94 LEU A O 1
ATOM 722 N N . PRO A 1 95 ? 10.098 9.984 -19.895 1.00 91.44 95 PRO A N 1
ATOM 723 C CA . PRO A 1 95 ? 10.133 11.180 -20.742 1.00 91.44 95 PRO A CA 1
ATOM 724 C C . PRO A 1 95 ? 10.068 10.879 -22.244 1.00 91.44 95 PRO A C 1
ATOM 726 O O . PRO A 1 95 ? 9.507 11.667 -23.001 1.00 91.44 95 PRO A O 1
ATOM 729 N N . ASP A 1 96 ? 10.613 9.734 -22.659 1.00 88.44 96 ASP A N 1
ATOM 730 C CA . ASP A 1 96 ? 10.701 9.320 -24.063 1.00 88.44 96 ASP A CA 1
ATOM 731 C C . ASP A 1 96 ? 9.538 8.407 -24.491 1.00 88.44 96 ASP A C 1
ATOM 733 O O . ASP A 1 96 ? 9.469 7.966 -25.641 1.00 88.44 96 ASP A O 1
ATOM 737 N N . THR A 1 97 ? 8.615 8.093 -23.576 1.00 87.50 97 THR A N 1
ATOM 738 C CA . THR A 1 97 ? 7.523 7.147 -23.829 1.00 87.50 97 THR A CA 1
ATOM 739 C C . THR A 1 97 ? 6.238 7.862 -24.215 1.00 87.50 97 THR A C 1
ATOM 741 O O . THR A 1 97 ? 5.834 8.856 -23.618 1.00 87.50 97 THR A O 1
ATOM 744 N N . LEU A 1 98 ? 5.556 7.328 -25.225 1.00 89.06 98 LEU A N 1
ATOM 745 C CA . LEU A 1 98 ? 4.282 7.863 -25.689 1.00 89.06 98 LEU A CA 1
ATOM 746 C C . LEU A 1 98 ? 3.159 7.483 -24.720 1.00 89.06 98 LEU A C 1
ATOM 748 O O . LEU A 1 98 ? 3.132 6.371 -24.202 1.00 89.06 98 LEU A O 1
ATOM 752 N N . ASN A 1 99 ? 2.168 8.366 -24.550 1.00 89.25 99 ASN A N 1
ATOM 753 C CA . ASN A 1 99 ? 1.067 8.140 -23.602 1.00 89.25 99 ASN A CA 1
ATOM 754 C C . ASN A 1 99 ? 0.323 6.810 -23.803 1.00 89.25 99 ASN A C 1
ATOM 756 O O . ASN A 1 99 ? -0.121 6.201 -22.837 1.00 89.25 99 ASN A O 1
ATOM 760 N N . ARG A 1 100 ? 0.202 6.341 -25.050 1.00 91.25 100 ARG A N 1
ATOM 761 C CA . ARG A 1 100 ? -0.448 5.058 -25.371 1.00 91.25 100 ARG A CA 1
ATOM 762 C C . ARG A 1 100 ? 0.307 3.830 -24.844 1.00 91.25 100 ARG A C 1
ATOM 764 O O . ARG A 1 100 ? -0.287 2.767 -24.741 1.00 91.25 100 ARG A O 1
ATOM 771 N N . ASP A 1 101 ? 1.595 3.979 -24.543 1.00 89.81 101 ASP A N 1
ATOM 772 C CA . ASP A 1 101 ? 2.489 2.891 -24.145 1.00 89.81 101 ASP A CA 1
ATOM 773 C C . ASP A 1 101 ? 2.744 2.891 -22.620 1.00 89.81 101 ASP A C 1
ATOM 775 O O . ASP A 1 101 ? 3.496 2.053 -22.119 1.00 89.81 101 ASP A O 1
ATOM 779 N N . ILE A 1 102 ? 2.096 3.791 -21.863 1.00 90.38 102 ILE A N 1
ATOM 780 C CA . ILE A 1 102 ? 2.248 3.929 -20.400 1.00 90.38 102 ILE A CA 1
ATOM 781 C C . ILE A 1 102 ? 1.899 2.633 -19.661 1.00 90.38 102 ILE A C 1
ATOM 783 O O . ILE A 1 102 ? 2.563 2.293 -18.683 1.00 90.38 102 ILE A O 1
ATOM 787 N N . ASP A 1 103 ? 0.919 1.868 -20.145 1.00 92.81 103 ASP A N 1
ATOM 788 C CA . ASP A 1 103 ? 0.490 0.617 -19.506 1.00 92.81 103 ASP A CA 1
ATOM 789 C C . ASP A 1 103 ? 1.609 -0.435 -19.436 1.00 92.81 103 ASP A C 1
ATOM 791 O O . ASP A 1 103 ? 1.568 -1.333 -18.592 1.00 92.81 103 ASP A O 1
ATOM 795 N N . SER A 1 104 ? 2.639 -0.316 -20.285 1.00 91.12 104 SER A N 1
ATOM 796 C CA . SER A 1 104 ? 3.833 -1.169 -20.235 1.00 91.12 104 SER A CA 1
ATOM 797 C C . SER A 1 104 ? 4.709 -0.918 -19.000 1.00 91.12 104 SER A C 1
ATOM 799 O O . SER A 1 104 ? 5.525 -1.767 -18.641 1.00 91.12 104 SER A O 1
ATOM 801 N N . PHE A 1 105 ? 4.527 0.223 -18.331 1.00 92.25 105 PHE A N 1
ATOM 802 C CA . PHE A 1 105 ? 5.212 0.577 -17.091 1.00 92.25 105 PHE A CA 1
ATOM 803 C C . PHE A 1 105 ? 4.448 0.198 -15.837 1.00 92.25 105 PHE A C 1
ATOM 805 O O . PHE A 1 105 ? 4.995 0.349 -14.747 1.00 92.25 105 PHE A O 1
ATOM 812 N N . LEU A 1 106 ? 3.213 -0.295 -15.938 1.00 93.75 106 LEU A N 1
ATOM 813 C CA . LEU A 1 106 ? 2.523 -0.806 -14.760 1.00 93.75 106 LEU A CA 1
ATOM 814 C C . LEU A 1 106 ? 3.306 -1.991 -14.184 1.00 93.75 106 LEU A C 1
ATOM 816 O O . LEU A 1 106 ? 3.820 -2.798 -14.962 1.00 93.75 106 LEU A O 1
ATOM 820 N N . PRO A 1 107 ? 3.384 -2.147 -12.849 1.00 93.81 107 PRO A N 1
ATOM 821 C CA . PRO A 1 107 ? 4.170 -3.222 -12.247 1.00 93.81 107 PRO A CA 1
ATOM 822 C C . PRO A 1 107 ? 3.772 -4.618 -12.744 1.00 93.81 107 PRO A C 1
ATOM 824 O O . PRO A 1 107 ? 4.619 -5.489 -12.841 1.00 93.81 107 PRO A O 1
ATOM 827 N N . THR A 1 108 ? 2.510 -4.812 -13.134 1.00 93.25 108 THR A N 1
ATOM 828 C CA . THR A 1 108 ? 1.987 -6.061 -13.714 1.00 93.25 108 THR A CA 1
ATOM 829 C C . THR A 1 108 ? 2.582 -6.407 -15.083 1.00 93.25 108 THR A C 1
ATOM 831 O O . THR A 1 108 ? 2.680 -7.577 -15.439 1.00 93.25 108 THR A O 1
ATOM 834 N N . ASN A 1 109 ? 2.941 -5.392 -15.872 1.00 93.81 109 ASN A N 1
ATOM 835 C CA . ASN A 1 109 ? 3.408 -5.528 -17.254 1.00 93.81 109 ASN A CA 1
ATOM 836 C C . ASN A 1 109 ? 4.896 -5.196 -17.402 1.00 93.81 109 ASN A C 1
ATOM 838 O O . ASN A 1 109 ? 5.445 -5.306 -18.505 1.00 93.81 109 ASN A O 1
ATOM 842 N N . TRP A 1 110 ? 5.531 -4.758 -16.314 1.00 93.81 110 TRP A N 1
ATOM 843 C CA . TRP A 1 110 ? 6.877 -4.229 -16.347 1.00 93.81 110 TRP A CA 1
ATOM 844 C C . TRP A 1 110 ? 7.872 -5.301 -16.778 1.00 93.81 110 TRP A C 1
ATOM 846 O O . TRP A 1 110 ? 7.896 -6.431 -16.289 1.00 93.81 110 TRP A O 1
ATOM 856 N N . LYS A 1 111 ? 8.734 -4.907 -17.710 1.00 89.69 111 LYS A N 1
ATOM 857 C CA . LYS A 1 111 ? 9.897 -5.681 -18.122 1.00 89.69 111 LYS A CA 1
ATOM 858 C C . LYS A 1 111 ? 11.113 -4.789 -17.941 1.00 89.69 111 LYS A C 1
ATOM 860 O O . LYS A 1 111 ? 11.095 -3.675 -18.481 1.00 89.69 111 LYS A O 1
ATOM 865 N N . PRO A 1 112 ? 12.149 -5.259 -17.226 1.00 84.25 112 PRO A N 1
ATOM 866 C CA . PRO A 1 112 ? 13.335 -4.459 -16.989 1.00 84.25 112 PRO A CA 1
ATOM 867 C C . PRO A 1 112 ? 13.926 -4.030 -18.329 1.00 84.25 112 PRO A C 1
ATOM 869 O O . PRO A 1 112 ? 14.211 -4.864 -19.196 1.00 84.25 112 PRO A O 1
ATOM 872 N N . GLY A 1 113 ? 14.081 -2.719 -18.509 1.00 73.06 113 GLY A N 1
ATOM 873 C CA . GLY A 1 113 ? 14.844 -2.179 -19.619 1.00 73.06 113 GLY A CA 1
ATOM 874 C C . GLY A 1 113 ? 16.265 -2.736 -19.589 1.00 73.06 113 GLY A C 1
ATOM 875 O O . GLY A 1 113 ? 16.847 -2.980 -18.530 1.00 73.06 113 GLY A O 1
ATOM 876 N N . ASN A 1 114 ? 16.863 -2.939 -20.760 1.00 62.84 114 ASN A N 1
ATOM 877 C CA . ASN A 1 114 ? 18.264 -3.343 -20.874 1.00 62.84 114 ASN A CA 1
ATOM 878 C C . ASN A 1 114 ? 19.204 -2.149 -20.597 1.00 62.84 114 ASN A C 1
ATOM 880 O O . ASN A 1 114 ? 20.086 -1.813 -21.383 1.00 62.84 114 ASN A O 1
ATOM 884 N N . THR A 1 115 ? 18.989 -1.456 -19.482 1.00 52.22 115 THR A N 1
ATOM 885 C CA . THR A 1 115 ? 19.664 -0.204 -19.119 1.00 52.22 115 THR A CA 1
ATOM 886 C C . THR A 1 115 ? 21.159 -0.423 -18.854 1.00 52.22 115 THR A C 1
ATOM 888 O O . THR A 1 115 ? 21.975 0.481 -19.053 1.00 52.22 115 THR A O 1
ATOM 891 N N . ALA A 1 116 ? 21.559 -1.657 -18.517 1.00 45.84 116 ALA A N 1
ATOM 892 C CA . ALA A 1 116 ? 22.961 -2.056 -18.388 1.00 45.84 116 ALA A CA 1
ATOM 893 C C . ALA A 1 116 ? 23.742 -1.984 -19.720 1.00 45.84 116 ALA A C 1
ATOM 895 O O . ALA A 1 11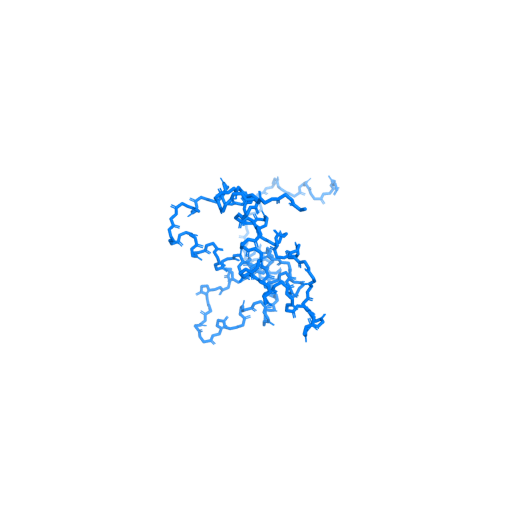6 ? 24.935 -1.671 -19.709 1.00 45.84 116 ALA A O 1
ATOM 896 N N . GLN A 1 117 ? 23.095 -2.213 -20.872 1.00 43.06 117 GLN A N 1
ATOM 897 C CA . GLN A 1 117 ? 23.737 -2.032 -22.183 1.00 43.06 117 GLN A CA 1
ATOM 898 C C . GLN A 1 117 ? 23.775 -0.559 -22.606 1.00 43.06 117 GLN A C 1
ATOM 900 O O . GLN A 1 117 ? 24.794 -0.108 -23.130 1.00 43.06 117 GLN A O 1
ATOM 905 N N . SER A 1 118 ? 22.735 0.216 -22.286 1.00 42.59 118 SER A N 1
ATOM 906 C CA . SER A 1 118 ? 22.656 1.646 -22.614 1.00 42.59 118 SER A CA 1
ATOM 907 C C . SER A 1 118 ? 23.695 2.481 -21.855 1.00 42.59 118 SER A C 1
ATOM 909 O O . SER A 1 118 ? 24.359 3.319 -22.462 1.00 42.59 118 SER A O 1
ATOM 911 N N . LYS A 1 119 ? 23.931 2.211 -20.557 1.00 40.91 119 LYS A N 1
ATOM 912 C CA . LYS A 1 119 ? 24.996 2.885 -19.782 1.00 40.91 119 LYS A CA 1
ATOM 913 C C . LYS A 1 119 ? 26.403 2.480 -20.260 1.00 40.91 119 LYS A C 1
ATOM 915 O O . LYS A 1 119 ? 27.269 3.339 -20.359 1.00 40.91 119 LYS A O 1
ATOM 920 N N . ARG A 1 120 ? 26.648 1.235 -20.696 1.00 43.28 120 ARG A N 1
ATOM 921 C CA . ARG A 1 120 ? 27.934 0.872 -21.341 1.00 43.28 120 ARG A CA 1
ATOM 922 C C . ARG A 1 120 ? 28.134 1.532 -22.712 1.00 43.28 120 ARG A C 1
ATOM 924 O O . ARG A 1 120 ? 29.258 1.879 -23.055 1.00 43.28 120 ARG A O 1
ATOM 931 N N . GLN A 1 121 ? 27.067 1.736 -23.484 1.00 39.84 121 GLN A N 1
ATOM 932 C CA . GLN A 1 121 ? 27.139 2.398 -24.793 1.00 39.84 121 GLN A CA 1
ATOM 933 C C . GLN A 1 121 ? 27.237 3.926 -24.712 1.00 39.84 121 GLN A C 1
ATOM 935 O O . GLN A 1 121 ? 27.857 4.523 -25.587 1.00 39.84 121 GLN A O 1
ATOM 940 N N . LEU A 1 122 ? 26.651 4.556 -23.690 1.00 41.91 122 LEU A N 1
ATOM 941 C CA . LEU A 1 122 ? 26.721 6.008 -23.479 1.00 41.91 122 LEU A CA 1
ATOM 942 C C . LEU A 1 122 ? 28.082 6.439 -22.916 1.00 41.91 122 LEU A C 1
ATOM 944 O O . LEU A 1 122 ? 28.633 7.436 -23.367 1.00 41.91 122 LEU A O 1
ATOM 948 N N . TRP A 1 123 ? 28.665 5.650 -22.008 1.00 45.44 123 TRP A N 1
ATOM 949 C CA . TRP A 1 123 ? 29.991 5.908 -21.426 1.00 45.44 123 TRP A CA 1
ATOM 950 C C . TRP A 1 123 ? 31.145 5.311 -22.255 1.00 45.44 123 TRP A C 1
ATOM 952 O O . TRP A 1 123 ? 32.309 5.488 -21.913 1.00 45.44 123 TRP A O 1
ATOM 962 N N . GLY A 1 124 ? 30.827 4.605 -23.346 1.00 44.75 124 GLY A N 1
ATOM 963 C CA . GLY A 1 124 ? 31.790 3.999 -24.273 1.00 44.75 124 GLY A CA 1
ATOM 964 C C . GLY A 1 124 ? 31.873 4.672 -25.648 1.00 44.75 124 GLY A C 1
ATOM 965 O O . GLY A 1 124 ? 32.610 4.185 -26.499 1.00 44.75 124 GLY A O 1
ATOM 966 N N . ARG A 1 125 ? 31.113 5.753 -25.896 1.00 47.91 125 ARG A N 1
ATOM 967 C CA . ARG A 1 125 ? 31.126 6.496 -27.176 1.00 47.91 125 ARG A CA 1
ATOM 968 C C . ARG A 1 125 ? 31.785 7.876 -27.119 1.00 47.91 125 ARG A C 1
ATOM 970 O O . ARG A 1 125 ? 31.938 8.503 -28.162 1.00 47.91 125 ARG A O 1
ATOM 977 N N . SER A 1 126 ? 32.174 8.352 -25.940 1.00 44.97 126 SER A N 1
ATOM 978 C CA . SER A 1 126 ? 32.943 9.588 -25.788 1.00 44.97 126 SER A CA 1
ATOM 979 C C . SER A 1 126 ? 34.432 9.262 -25.694 1.00 44.97 126 SER A C 1
ATOM 981 O O . SER A 1 126 ? 34.937 8.947 -24.614 1.00 44.97 126 SER A O 1
ATOM 983 N N . ASP A 1 127 ? 35.125 9.338 -26.827 1.00 45.22 127 ASP A N 1
ATOM 984 C CA . ASP A 1 127 ? 36.580 9.449 -26.861 1.00 45.22 127 ASP A CA 1
ATOM 985 C C . ASP A 1 127 ? 37.055 10.563 -25.908 1.00 45.22 127 ASP A C 1
ATOM 987 O O . ASP A 1 127 ? 36.580 11.698 -25.968 1.00 45.22 127 ASP A O 1
ATOM 991 N N . GLY A 1 128 ? 38.044 10.248 -25.065 1.00 49.09 128 GLY A N 1
ATOM 992 C CA . GLY A 1 128 ? 39.136 11.195 -24.833 1.00 49.09 128 GLY A CA 1
ATOM 993 C C . GLY A 1 128 ? 39.426 11.726 -23.429 1.00 49.09 128 GLY A C 1
ATOM 994 O O . GLY A 1 128 ? 40.439 12.402 -23.303 1.00 49.09 128 GLY A O 1
ATOM 995 N N . TYR A 1 129 ? 38.663 11.428 -22.369 1.00 37.00 129 TYR A N 1
ATOM 996 C CA . TYR A 1 129 ? 39.042 11.882 -21.015 1.00 37.00 129 TYR A CA 1
ATOM 997 C C . TYR A 1 129 ? 38.822 10.818 -19.937 1.00 37.00 129 TYR A C 1
ATOM 999 O O . TYR A 1 129 ? 37.856 10.837 -19.178 1.00 37.00 129 TYR A O 1
ATOM 1007 N N . LEU A 1 130 ? 39.789 9.906 -19.825 1.00 39.97 130 LEU A N 1
ATOM 1008 C CA . LEU A 1 130 ? 40.026 9.171 -18.586 1.00 39.97 130 LEU A CA 1
ATOM 1009 C C . LEU A 1 130 ? 40.576 10.160 -17.548 1.00 39.97 130 LEU A C 1
ATOM 1011 O O . LEU A 1 130 ? 41.734 10.565 -17.633 1.00 39.97 130 LEU A O 1
ATOM 1015 N N . HIS A 1 131 ? 39.777 10.547 -16.551 1.00 40.69 131 HIS A N 1
ATOM 1016 C CA . HIS A 1 131 ? 40.342 11.143 -15.341 1.00 40.69 131 HIS A CA 1
ATOM 1017 C C . HIS A 1 131 ? 41.048 10.022 -14.549 1.00 40.69 131 HIS A C 1
ATOM 1019 O O . HIS A 1 131 ? 40.386 9.070 -14.126 1.00 40.69 131 HIS A O 1
ATOM 1025 N N . PRO A 1 132 ? 42.370 10.089 -14.312 1.00 40.03 132 PRO A N 1
ATOM 1026 C CA . PRO A 1 132 ? 43.180 8.936 -13.902 1.00 40.03 132 PRO A CA 1
ATOM 1027 C C . PRO A 1 132 ? 43.066 8.572 -12.408 1.00 40.03 132 PRO A C 1
ATOM 1029 O O . PRO A 1 132 ? 44.036 8.126 -11.806 1.00 40.03 132 PRO A O 1
ATOM 1032 N N . ARG A 1 133 ? 41.907 8.764 -11.762 1.00 43.16 133 ARG A N 1
ATOM 1033 C CA . ARG A 1 133 ? 41.807 8.652 -10.291 1.00 43.16 133 ARG A CA 1
ATOM 1034 C C . ARG A 1 133 ? 40.699 7.775 -9.720 1.00 43.16 133 ARG A C 1
ATOM 1036 O O . ARG A 1 133 ? 40.516 7.799 -8.511 1.00 43.16 133 ARG A O 1
ATOM 1043 N N . LEU A 1 134 ? 39.991 6.997 -10.539 1.00 41.09 134 LEU A N 1
ATOM 1044 C CA . LEU A 1 134 ? 38.960 6.068 -10.040 1.00 41.09 134 LEU A CA 1
ATOM 1045 C C . LEU A 1 134 ? 39.136 4.609 -10.490 1.00 41.09 134 LEU A C 1
ATOM 1047 O O . LEU A 1 134 ? 38.361 3.758 -10.083 1.00 41.09 134 LEU A O 1
ATOM 1051 N N . ALA A 1 135 ? 40.198 4.275 -11.229 1.00 39.59 135 ALA A N 1
ATOM 1052 C CA . ALA A 1 135 ? 40.486 2.889 -11.624 1.00 39.59 135 ALA A CA 1
ATOM 1053 C C . ALA A 1 135 ? 41.162 2.036 -10.523 1.00 39.59 135 ALA A C 1
ATOM 1055 O O . ALA A 1 135 ? 41.581 0.917 -10.798 1.00 39.59 135 ALA A O 1
ATOM 1056 N N . GLN A 1 136 ? 41.314 2.546 -9.294 1.00 43.16 136 GLN A N 1
ATOM 1057 C CA . GLN A 1 136 ? 42.050 1.854 -8.220 1.00 43.16 136 GLN A CA 1
ATOM 1058 C C . GLN A 1 136 ? 41.189 1.336 -7.058 1.00 43.16 136 GLN A C 1
ATOM 1060 O O . GLN A 1 136 ? 41.753 0.804 -6.108 1.00 43.16 136 GLN A O 1
ATOM 1065 N N . LEU A 1 137 ? 39.857 1.438 -7.107 1.00 41.31 137 LEU A N 1
ATOM 1066 C CA . LEU A 1 137 ? 39.001 1.022 -5.981 1.00 41.31 137 LEU A CA 1
ATOM 1067 C C . LEU A 1 137 ? 38.130 -0.220 -6.224 1.00 41.31 137 LEU A C 1
ATOM 1069 O O . LEU A 1 137 ? 37.420 -0.614 -5.311 1.00 41.31 137 LEU A O 1
ATOM 1073 N N . ASP A 1 138 ? 38.269 -0.899 -7.367 1.00 42.25 138 ASP A N 1
ATOM 1074 C CA . ASP A 1 138 ? 37.517 -2.134 -7.675 1.00 42.25 138 ASP A CA 1
ATOM 1075 C C . ASP A 1 138 ? 38.372 -3.419 -7.624 1.00 42.25 138 ASP A C 1
ATOM 1077 O O . ASP A 1 138 ? 38.000 -4.444 -8.191 1.00 42.25 138 ASP A O 1
ATOM 1081 N N . LEU A 1 139 ? 39.531 -3.401 -6.949 1.00 42.72 139 LEU A N 1
ATOM 1082 C CA . LEU A 1 139 ? 40.355 -4.610 -6.760 1.00 42.72 139 LEU A CA 1
ATOM 1083 C C . LEU A 1 139 ? 40.620 -5.015 -5.305 1.00 42.72 139 LEU A C 1
ATOM 1085 O O . LEU A 1 139 ? 41.321 -6.001 -5.097 1.00 42.72 139 LEU A O 1
ATOM 10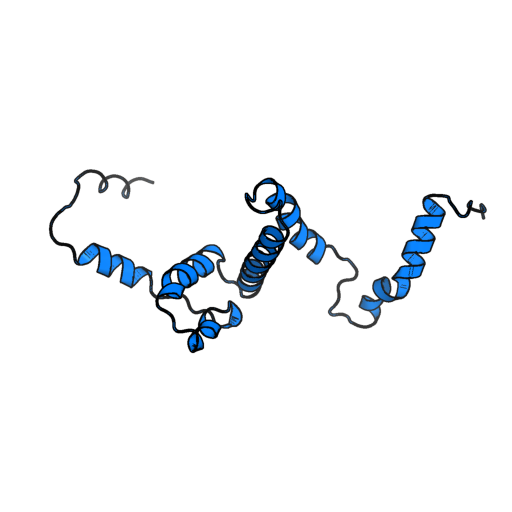89 N N . LEU A 1 140 ? 40.043 -4.340 -4.305 1.00 38.16 140 LEU A N 1
ATOM 1090 C CA . LEU A 1 140 ? 40.115 -4.774 -2.901 1.00 38.16 140 LEU A CA 1
ATOM 1091 C C . LEU A 1 140 ? 38.873 -4.346 -2.091 1.00 38.16 140 LEU A C 1
ATOM 1093 O O . LEU A 1 140 ? 38.932 -3.361 -1.358 1.00 38.16 140 LEU A O 1
ATOM 1097 N N . SER A 1 141 ? 37.776 -5.103 -2.203 1.00 41.12 141 SER A N 1
ATOM 1098 C CA . SER A 1 141 ? 36.906 -5.542 -1.090 1.00 41.12 141 SER A CA 1
ATOM 1099 C C . SER A 1 141 ? 35.813 -6.482 -1.584 1.00 41.12 141 SER A C 1
ATOM 1101 O O . SER A 1 141 ? 35.337 -6.296 -2.721 1.00 41.12 141 SER A O 1
#

Solvent-accessible surface area (backbone atoms only — not comparable to full-atom values): 8885 Å² total; per-residue (Å²): 134,86,87,72,57,81,86,36,73,67,44,47,52,52,52,53,50,64,76,41,42,71,70,72,48,44,32,80,82,35,85,89,44,67,88,62,63,62,69,61,52,55,61,49,44,57,53,67,62,41,47,86,75,42,96,46,58,86,43,72,70,31,46,50,54,47,51,53,52,51,51,51,40,54,47,16,48,75,67,76,40,60,46,66,61,51,54,50,48,45,65,72,45,50,87,83,51,56,82,92,56,50,68,50,62,38,58,92,55,51,67,88,67,72,54,76,57,51,55,54,53,63,74,66,66,66,87,87,76,84,75,94,82,68,90,80,71,88,84,80,131

Sequence (141 aa):
MRELLPKSPTAGAIAYTLKSWDALNRYLDNGAIAIDNNAAERALREIAVGRKNWLFAGSEKGGEACAVITSLIETAKAHDHNPLAYLTDILERLPDTLNRDIDSFLPTNWKPGNTAQSKRQLWGRSDGYLHPRLAQLDLLS